Protein AF-A0A6L8BT30-F1 (afdb_monomer_lite)

Foldseek 3Di:
DEEEEADDPVVVLCVQQPPDPLEEEQEDEDPDCLVVSLVVVVVSVVVVGYYYYYYDPVSSVVSVVVCVVVVNDYDYDPDPPPPD

Secondary structure (DSSP, 8-state):
-EEEE-S--HHHHHHHHTT-TTEEEEEE-STTTHHHHHHHHHHHHHTT-EEEEEE-HHHHHHHHHHHHHTT--EEE-SS-----

Structure (mmCIF, N/CA/C/O backbone):
data_AF-A0A6L8BT30-F1
#
_entry.id   AF-A0A6L8BT30-F1
#
loop_
_atom_site.group_PDB
_atom_site.id
_atom_site.type_symbol
_atom_site.label_atom_id
_atom_site.label_alt_id
_atom_site.label_comp_id
_atom_site.label_asym_id
_atom_site.label_entity_id
_atom_site.label_seq_id
_atom_site.pdbx_PDB_ins_code
_atom_site.Cartn_x
_atom_site.Cartn_y
_atom_site.Cartn_z
_atom_site.occupancy
_atom_site.B_iso_or_equiv
_atom_site.auth_seq_id
_atom_site.auth_comp_id
_atom_site.auth_asym_id
_atom_site.auth_atom_id
_atom_site.pdbx_PDB_model_num
ATOM 1 N N . MET A 1 1 ? -2.249 3.598 9.125 1.00 82.06 1 MET A N 1
ATOM 2 C CA . MET A 1 1 ? -0.769 3.558 8.975 1.00 82.06 1 MET A CA 1
ATOM 3 C C . MET A 1 1 ? -0.435 2.907 7.639 1.00 82.06 1 MET A C 1
ATOM 5 O O . MET A 1 1 ? -1.077 1.911 7.321 1.00 82.06 1 MET A O 1
ATOM 9 N N . VAL A 1 2 ? 0.514 3.446 6.859 1.00 85.75 2 VAL A N 1
ATOM 10 C CA . VAL A 1 2 ? 0.901 2.868 5.556 1.00 85.75 2 VAL A CA 1
ATOM 11 C C . VAL A 1 2 ? 2.284 2.221 5.632 1.00 85.75 2 VAL A C 1
ATOM 13 O O . VAL A 1 2 ? 3.264 2.860 6.003 1.00 85.75 2 VAL A O 1
ATOM 16 N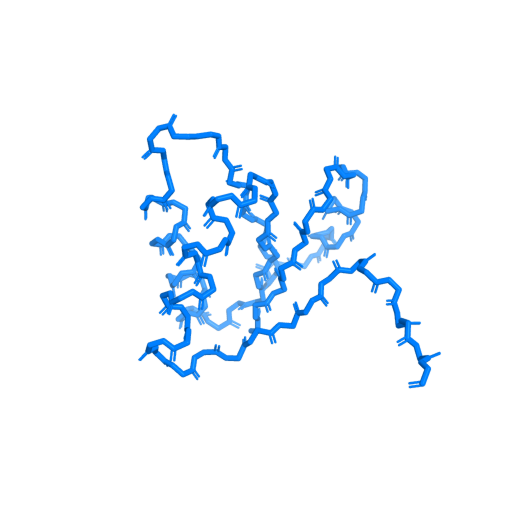 N . LEU A 1 3 ? 2.351 0.953 5.250 1.00 85.94 3 LEU A N 1
ATOM 17 C CA . LEU A 1 3 ? 3.547 0.129 5.161 1.00 85.94 3 LEU A CA 1
ATOM 18 C C . LEU A 1 3 ? 3.962 0.010 3.691 1.00 85.94 3 LEU A C 1
ATOM 20 O O . LEU A 1 3 ? 3.137 -0.371 2.861 1.00 85.94 3 LEU A O 1
ATOM 24 N N . ILE A 1 4 ? 5.214 0.328 3.356 1.00 82.31 4 ILE A N 1
ATOM 25 C CA . ILE A 1 4 ? 5.741 0.220 1.985 1.00 82.31 4 ILE A CA 1
ATOM 26 C C . ILE A 1 4 ? 6.734 -0.937 1.917 1.00 82.31 4 ILE A C 1
ATOM 28 O O . ILE A 1 4 ? 7.805 -0.873 2.517 1.00 82.31 4 ILE A O 1
ATOM 32 N N . TYR A 1 5 ? 6.395 -1.974 1.154 1.00 82.44 5 TYR A N 1
ATOM 33 C CA . TYR A 1 5 ? 7.250 -3.129 0.902 1.00 82.44 5 TYR A CA 1
ATOM 34 C C . TYR A 1 5 ? 7.744 -3.131 -0.539 1.00 82.44 5 TYR A C 1
ATOM 36 O O . TYR A 1 5 ? 6.960 -3.271 -1.473 1.00 82.44 5 TYR A O 1
ATOM 44 N N . ARG A 1 6 ? 9.057 -3.017 -0.735 1.00 73.62 6 ARG A N 1
ATOM 45 C CA . ARG A 1 6 ? 9.664 -3.066 -2.076 1.00 73.62 6 ARG A CA 1
ATOM 46 C C . ARG A 1 6 ? 9.881 -4.489 -2.601 1.00 73.62 6 ARG A C 1
ATOM 48 O O . ARG A 1 6 ? 10.273 -4.654 -3.750 1.00 73.62 6 ARG A O 1
ATOM 55 N N . GLY A 1 7 ? 9.651 -5.508 -1.773 1.00 66.81 7 GLY A N 1
ATOM 56 C CA . GLY A 1 7 ? 9.785 -6.908 -2.167 1.00 66.81 7 GLY A CA 1
ATOM 57 C C . GLY A 1 7 ? 8.508 -7.500 -2.773 1.00 66.81 7 GLY A C 1
ATOM 58 O O . GLY A 1 7 ? 7.416 -6.943 -2.665 1.00 66.81 7 GLY A O 1
ATOM 59 N N . PHE A 1 8 ? 8.657 -8.673 -3.396 1.00 63.88 8 PHE A N 1
ATOM 60 C CA . PHE A 1 8 ? 7.583 -9.406 -4.083 1.00 63.88 8 PHE A CA 1
ATOM 61 C C . PHE A 1 8 ? 7.232 -10.739 -3.385 1.00 63.88 8 PHE A C 1
ATOM 63 O O . PHE A 1 8 ? 6.694 -11.663 -3.991 1.00 63.88 8 PHE A O 1
ATOM 70 N N . GLU A 1 9 ? 7.539 -10.892 -2.091 1.00 72.19 9 GLU A N 1
ATOM 71 C CA . GLU A 1 9 ? 7.226 -12.130 -1.365 1.00 72.19 9 GLU A CA 1
ATOM 72 C C . GLU A 1 9 ? 5.741 -12.197 -0.968 1.00 72.19 9 GLU A C 1
ATOM 74 O O . GLU A 1 9 ? 5.342 -11.773 0.122 1.00 72.19 9 GLU A O 1
ATOM 79 N N . GLY A 1 10 ? 4.915 -12.795 -1.831 1.00 66.81 10 GLY A N 1
ATOM 80 C CA . GLY A 1 10 ? 3.469 -12.942 -1.611 1.00 66.81 10 GLY A CA 1
ATOM 81 C C . GLY A 1 10 ? 3.097 -13.614 -0.282 1.00 66.81 10 GLY A C 1
ATOM 82 O O . GLY A 1 10 ? 2.124 -13.223 0.358 1.00 66.81 10 GLY A O 1
ATOM 83 N N . ASN A 1 11 ? 3.915 -14.551 0.211 1.00 75.75 11 ASN A N 1
ATOM 84 C CA . ASN A 1 11 ? 3.696 -15.204 1.507 1.00 75.75 11 ASN A CA 1
ATOM 85 C C . ASN A 1 11 ? 3.793 -14.234 2.698 1.00 75.75 11 ASN A C 1
ATOM 87 O O . ASN A 1 11 ? 3.068 -14.410 3.680 1.00 75.75 11 ASN A O 1
ATOM 91 N N . ARG A 1 12 ? 4.659 -13.209 2.640 1.00 73.25 12 ARG A N 1
ATOM 92 C CA . ARG A 1 12 ? 4.750 -12.188 3.702 1.00 73.25 12 ARG A CA 1
ATOM 93 C C . ARG A 1 12 ? 3.534 -11.270 3.686 1.00 73.25 12 ARG A C 1
ATOM 95 O O . ARG A 1 12 ? 2.951 -11.019 4.737 1.00 73.25 12 ARG A O 1
ATOM 102 N N . VAL A 1 13 ? 3.122 -10.835 2.497 1.00 76.31 13 VAL A N 1
ATOM 103 C CA . VAL A 1 13 ? 1.921 -10.009 2.297 1.00 76.31 13 VAL A CA 1
ATOM 104 C C . VAL A 1 13 ? 0.675 -10.746 2.787 1.00 76.31 13 VAL A C 1
ATOM 106 O O . VAL A 1 13 ? -0.124 -10.189 3.543 1.00 76.31 13 VAL A O 1
ATOM 109 N N . PHE A 1 14 ? 0.540 -12.021 2.414 1.00 72.94 14 PHE A N 1
ATOM 110 C CA . PHE A 1 14 ? -0.584 -12.859 2.816 1.00 72.94 14 PHE A CA 1
ATOM 111 C C . PHE A 1 14 ? -0.641 -13.045 4.334 1.00 72.94 14 PHE A C 1
ATOM 113 O O . PHE A 1 14 ? -1.697 -12.864 4.934 1.00 72.94 14 PHE A O 1
ATOM 120 N N . LYS A 1 15 ? 0.496 -13.347 4.980 1.00 79.19 15 LYS A N 1
ATOM 121 C CA . LYS A 1 15 ? 0.573 -13.453 6.446 1.00 79.19 15 LYS A CA 1
ATOM 122 C C . LYS A 1 15 ? 0.168 -12.154 7.144 1.00 79.19 15 LYS A C 1
ATOM 124 O O . LYS A 1 15 ? -0.506 -12.220 8.164 1.00 79.19 15 LYS A O 1
ATOM 129 N N . TRP A 1 16 ? 0.549 -10.997 6.604 1.00 79.31 16 TRP A N 1
ATOM 130 C CA . TRP A 1 16 ? 0.225 -9.707 7.213 1.00 79.31 16 TRP A CA 1
ATOM 131 C C . TRP A 1 16 ? -1.276 -9.373 7.154 1.00 79.31 16 TRP A C 1
ATOM 133 O O . TRP A 1 16 ? -1.810 -8.857 8.135 1.00 79.31 16 TRP A O 1
ATOM 143 N N . CYS A 1 17 ? -1.956 -9.713 6.051 1.00 76.50 17 CYS A N 1
ATOM 144 C CA . CYS A 1 17 ? -3.394 -9.457 5.866 1.00 76.50 17 CYS A CA 1
ATOM 145 C C . CYS A 1 17 ? -4.311 -10.488 6.549 1.00 76.50 17 CYS A C 1
ATOM 147 O O . CYS A 1 17 ? -5.523 -10.295 6.608 1.00 76.50 17 CYS A O 1
ATOM 149 N N . ARG A 1 18 ? -3.785 -11.642 6.974 1.00 79.00 18 ARG A N 1
ATOM 150 C CA . ARG A 1 18 ? -4.623 -12.786 7.350 1.00 79.00 18 ARG A CA 1
ATOM 151 C C . ARG A 1 18 ? -5.401 -12.523 8.644 1.00 79.00 18 ARG A C 1
ATOM 153 O O . ARG A 1 18 ? -4.805 -12.424 9.710 1.00 79.00 18 ARG A O 1
ATOM 160 N N . GLY A 1 19 ? -6.731 -12.548 8.543 1.00 72.38 19 GLY A N 1
ATOM 161 C CA . GLY A 1 19 ? -7.645 -12.572 9.692 1.00 72.38 19 GLY A CA 1
ATOM 162 C C . GLY A 1 19 ? -7.929 -11.215 10.338 1.00 72.38 19 GLY A C 1
ATOM 163 O O . GLY A 1 19 ? -8.529 -11.194 11.405 1.00 72.38 19 GLY A O 1
ATOM 164 N N . ASP A 1 20 ? -7.522 -10.111 9.709 1.00 81.62 20 ASP A N 1
ATOM 165 C CA . ASP A 1 20 ? -7.727 -8.754 10.218 1.00 81.62 20 ASP A CA 1
ATOM 166 C C . ASP A 1 20 ? -8.364 -7.887 9.118 1.00 81.62 20 ASP A C 1
ATOM 168 O O . ASP A 1 20 ? -7.729 -7.580 8.108 1.00 81.62 20 ASP A O 1
ATOM 172 N N . SER A 1 21 ? -9.643 -7.532 9.288 1.00 81.62 21 SER A N 1
ATOM 173 C CA . SER A 1 21 ? -10.411 -6.731 8.320 1.00 81.62 21 SER A CA 1
ATOM 174 C C . SER A 1 21 ? -9.917 -5.289 8.191 1.00 81.62 21 SER A C 1
ATOM 176 O O . SER A 1 21 ? -10.211 -4.628 7.189 1.00 81.62 21 SER A O 1
ATOM 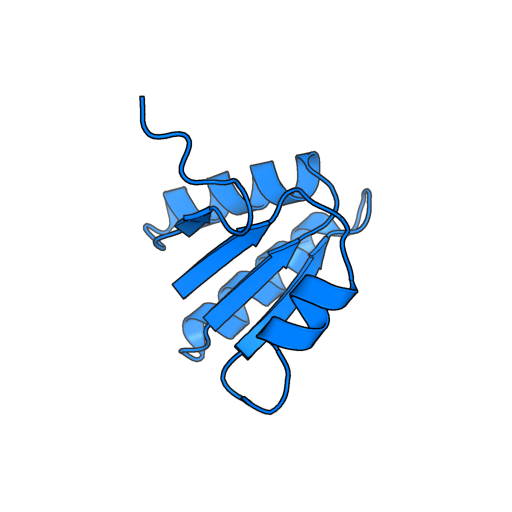178 N N . ASP A 1 22 ? -9.143 -4.822 9.171 1.00 88.94 22 ASP A N 1
ATOM 179 C CA . ASP A 1 22 ? -8.566 -3.482 9.199 1.00 88.94 22 ASP A CA 1
ATOM 180 C C . ASP A 1 22 ? -7.180 -3.449 8.541 1.00 88.94 22 ASP A C 1
ATOM 182 O O . ASP A 1 22 ? -6.550 -2.391 8.461 1.00 88.94 22 ASP A O 1
ATOM 186 N N . ARG A 1 23 ? -6.704 -4.588 8.014 1.00 90.25 23 ARG A N 1
ATOM 187 C CA . ARG A 1 23 ? -5.463 -4.708 7.240 1.00 90.25 23 ARG A CA 1
ATOM 188 C C . ARG A 1 23 ? -5.748 -4.982 5.776 1.00 90.25 23 ARG A C 1
ATOM 190 O O . ARG A 1 23 ? -6.344 -5.987 5.401 1.00 90.25 23 ARG A O 1
ATOM 197 N N . VAL A 1 24 ? -5.245 -4.102 4.920 1.00 90.88 24 VAL A N 1
ATOM 198 C CA . VAL A 1 24 ? -5.459 -4.167 3.472 1.00 90.88 24 VAL A CA 1
ATOM 199 C C . VAL A 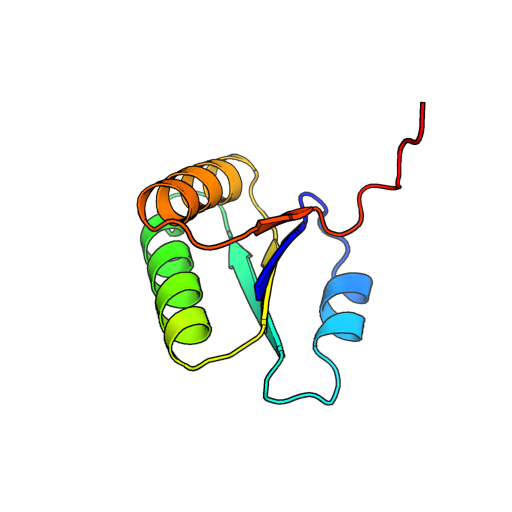1 24 ? -4.121 -4.174 2.761 1.00 90.88 24 VAL A C 1
ATOM 201 O O . VAL A 1 24 ? -3.294 -3.299 3.000 1.00 90.88 24 VAL A O 1
ATOM 204 N N . SER A 1 25 ? -3.899 -5.123 1.852 1.00 91.69 25 SER A N 1
ATOM 205 C CA . SER A 1 25 ? -2.772 -5.030 0.922 1.00 91.69 25 SER A CA 1
ATOM 206 C C . SER A 1 25 ? -3.201 -4.402 -0.398 1.00 91.69 25 SER A C 1
ATOM 208 O O . SER A 1 25 ? -4.278 -4.682 -0.924 1.00 91.69 25 SER A O 1
ATOM 210 N N . VAL A 1 26 ? -2.339 -3.548 -0.943 1.00 92.75 26 VAL A N 1
ATOM 211 C CA . VAL A 1 26 ? -2.505 -2.942 -2.264 1.00 92.75 26 VAL A CA 1
ATOM 212 C C . VAL A 1 26 ? -1.275 -3.279 -3.093 1.00 92.75 26 VAL A C 1
ATOM 214 O O . VAL A 1 26 ? -0.175 -2.807 -2.811 1.00 92.75 26 VAL A O 1
ATOM 217 N N . MET A 1 27 ? -1.473 -4.102 -4.120 1.00 91.94 27 MET A N 1
ATOM 218 C CA . MET A 1 27 ? -0.429 -4.425 -5.086 1.00 91.94 27 MET A CA 1
ATOM 219 C C . MET A 1 27 ? -0.343 -3.316 -6.143 1.00 91.94 27 MET A C 1
ATOM 221 O O . MET A 1 27 ? -1.345 -2.948 -6.758 1.00 91.94 27 MET A O 1
ATOM 225 N N . PHE A 1 28 ? 0.859 -2.801 -6.370 1.00 92.38 28 PHE A N 1
ATOM 226 C CA . PHE A 1 28 ? 1.211 -1.886 -7.447 1.00 92.38 28 PHE A CA 1
ATOM 227 C C . PHE A 1 28 ? 1.735 -2.718 -8.626 1.00 92.38 28 PHE A C 1
ATOM 229 O O . PHE A 1 28 ? 2.864 -3.205 -8.563 1.00 92.38 28 PHE A O 1
ATOM 236 N N . PRO A 1 29 ? 0.937 -2.937 -9.689 1.00 87.12 29 PRO A N 1
ATOM 237 C CA . PRO A 1 29 ? 1.447 -3.515 -10.932 1.00 87.12 29 PRO A CA 1
ATOM 238 C C . PRO A 1 29 ? 2.301 -2.474 -11.672 1.00 87.12 29 PRO A C 1
ATOM 240 O O . PRO A 1 29 ? 2.426 -1.343 -11.215 1.00 87.12 29 PRO A O 1
ATOM 243 N N . ALA A 1 30 ? 2.813 -2.815 -12.854 1.00 84.38 30 ALA A N 1
ATOM 244 C CA . ALA A 1 30 ? 3.445 -1.849 -13.752 1.00 84.38 30 ALA A CA 1
ATOM 245 C C . ALA A 1 30 ? 2.465 -0.753 -14.240 1.00 84.38 30 ALA A C 1
ATOM 247 O O . ALA A 1 30 ? 1.244 -0.819 -14.037 1.00 84.38 30 ALA A O 1
ATOM 248 N N . LYS A 1 31 ? 2.999 0.262 -14.935 1.00 81.25 31 LYS A N 1
ATOM 249 C CA . LYS A 1 31 ? 2.201 1.268 -15.662 1.00 81.25 31 LYS A CA 1
ATOM 250 C C . LYS A 1 31 ? 1.089 0.609 -16.500 1.00 81.25 31 LYS A C 1
ATOM 252 O O . LYS A 1 31 ? 1.335 -0.438 -17.097 1.00 81.25 31 LYS A O 1
ATOM 257 N N . PRO A 1 32 ? -0.108 1.226 -16.604 1.00 87.12 32 PRO A N 1
ATOM 258 C CA . PRO A 1 32 ? -0.469 2.590 -16.181 1.00 87.12 32 PRO A CA 1
ATOM 259 C C . PRO A 1 32 ? -1.261 2.687 -14.858 1.00 87.12 32 PRO A C 1
ATOM 261 O O . PRO A 1 32 ? -1.845 3.729 -14.564 1.00 87.12 32 PRO A O 1
ATOM 264 N N . PHE A 1 33 ? -1.331 1.632 -14.043 1.00 90.19 33 PHE A N 1
ATOM 265 C CA . PHE A 1 33 ? -2.336 1.555 -12.968 1.00 90.19 33 PHE A CA 1
ATOM 266 C C . PHE A 1 33 ? -1.990 2.297 -11.665 1.00 90.19 33 PHE A C 1
ATOM 268 O O . PHE A 1 33 ? -2.817 2.316 -10.752 1.00 90.19 33 PHE A O 1
ATOM 275 N N . TYR A 1 34 ? -0.820 2.937 -11.563 1.00 92.50 34 TYR A N 1
ATOM 276 C CA . TYR A 1 34 ? -0.355 3.564 -10.317 1.00 92.50 34 TYR A CA 1
ATOM 277 C C . TYR A 1 34 ? -1.369 4.523 -9.695 1.00 92.50 34 TYR A C 1
ATOM 279 O O . TYR A 1 34 ? -1.605 4.450 -8.494 1.00 92.50 34 TYR A O 1
ATOM 287 N N . ASN A 1 35 ? -2.016 5.376 -10.495 1.00 93.06 35 ASN A N 1
ATOM 288 C CA . ASN A 1 35 ? -2.975 6.353 -9.972 1.00 93.06 35 ASN A CA 1
ATOM 289 C C . ASN A 1 35 ? -4.153 5.670 -9.265 1.00 93.06 35 ASN A C 1
ATOM 291 O O . ASN A 1 35 ? -4.563 6.111 -8.196 1.00 93.06 35 ASN A O 1
ATOM 295 N N . ARG A 1 36 ? -4.649 4.550 -9.810 1.00 94.00 36 ARG A N 1
ATOM 296 C CA . ARG A 1 36 ? -5.727 3.771 -9.187 1.00 94.00 36 ARG A CA 1
ATOM 297 C C . ARG A 1 36 ? -5.265 3.141 -7.871 1.00 94.00 36 ARG A C 1
ATOM 299 O O . ARG A 1 36 ? -6.014 3.162 -6.898 1.00 94.00 36 ARG A O 1
ATOM 306 N N . CYS A 1 37 ? -4.040 2.615 -7.824 1.00 95.44 37 CYS A N 1
ATOM 307 C CA . CYS A 1 37 ? -3.463 2.061 -6.598 1.00 95.44 37 CYS A CA 1
ATOM 308 C C . CYS A 1 37 ? -3.260 3.146 -5.528 1.00 95.44 37 CYS A C 1
ATOM 310 O O . CYS A 1 37 ? -3.588 2.918 -4.369 1.00 95.44 37 CYS A O 1
ATOM 312 N N . ILE A 1 38 ? -2.797 4.341 -5.910 1.00 95.94 38 ILE A N 1
ATOM 313 C CA . ILE A 1 38 ? -2.646 5.481 -4.993 1.00 95.94 38 ILE A CA 1
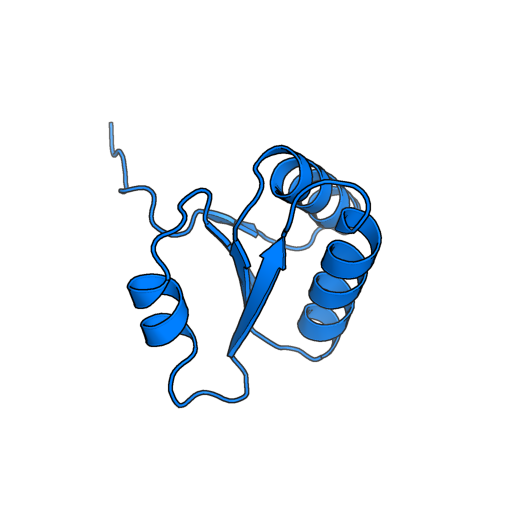ATOM 314 C C . ILE A 1 38 ? -4.006 5.897 -4.428 1.00 95.94 38 ILE A C 1
ATOM 316 O O . ILE A 1 38 ? -4.138 5.991 -3.210 1.00 95.94 38 ILE A O 1
ATOM 320 N N . SER A 1 39 ? -5.027 6.078 -5.275 1.00 96.19 39 SER A N 1
ATOM 321 C CA . SER A 1 39 ? -6.392 6.375 -4.816 1.00 96.19 39 SER A CA 1
ATOM 322 C C . SER A 1 39 ? -6.883 5.333 -3.813 1.00 96.19 39 SER A C 1
ATOM 324 O O . SER A 1 39 ? -7.332 5.694 -2.731 1.00 96.19 39 SER A O 1
ATOM 326 N N . ARG A 1 40 ? -6.683 4.042 -4.110 1.00 96.00 40 ARG A N 1
ATOM 327 C CA . ARG A 1 40 ? -7.052 2.950 -3.203 1.00 96.00 40 ARG A CA 1
ATOM 328 C C . ARG A 1 40 ? -6.350 3.050 -1.846 1.00 96.00 40 ARG A C 1
ATOM 330 O O . ARG A 1 40 ? -7.005 2.870 -0.826 1.00 96.00 40 ARG A O 1
ATOM 337 N N . VAL A 1 41 ? -5.045 3.334 -1.810 1.00 96.06 41 VAL A N 1
ATOM 338 C CA . VAL A 1 41 ? -4.304 3.494 -0.543 1.00 96.06 41 VAL A CA 1
ATOM 339 C C . VAL A 1 41 ? -4.851 4.671 0.266 1.00 96.06 41 VAL A C 1
ATOM 341 O O . VAL A 1 41 ? -5.031 4.549 1.478 1.00 96.06 41 VAL A O 1
ATOM 344 N N . LEU A 1 42 ? -5.134 5.798 -0.391 1.00 95.81 42 LEU A N 1
ATOM 345 C CA . LEU A 1 42 ? -5.676 6.985 0.268 1.00 95.81 42 LEU A CA 1
ATOM 346 C C . LEU A 1 42 ? -7.071 6.729 0.850 1.00 95.81 42 LEU A C 1
ATOM 348 O O . LEU A 1 42 ? -7.320 7.107 1.994 1.00 95.81 42 LEU A O 1
ATOM 352 N N . ASP A 1 43 ? -7.949 6.059 0.105 1.00 95.56 43 ASP A N 1
ATOM 353 C CA . ASP A 1 43 ? -9.308 5.746 0.554 1.00 95.56 43 ASP A CA 1
ATOM 354 C C . ASP A 1 43 ? -9.302 4.807 1.767 1.00 95.56 43 ASP A C 1
ATOM 356 O O . ASP A 1 43 ? -9.961 5.082 2.769 1.00 95.56 43 ASP A O 1
ATOM 360 N N . GLU A 1 44 ? -8.496 3.743 1.737 1.00 94.81 44 GLU A N 1
ATOM 361 C CA . GLU A 1 44 ? -8.408 2.806 2.863 1.00 94.81 44 GLU A CA 1
ATOM 362 C C . GLU A 1 44 ? -7.746 3.450 4.091 1.00 94.81 44 GLU A C 1
ATOM 364 O O . GLU A 1 44 ? -8.160 3.196 5.221 1.00 94.81 44 GLU A O 1
ATOM 369 N N . THR A 1 45 ? -6.780 4.351 3.886 1.00 93.25 45 THR A N 1
ATOM 370 C CA . THR A 1 45 ? -6.179 5.127 4.984 1.00 93.25 45 THR A CA 1
ATOM 371 C C . THR A 1 45 ? -7.208 6.055 5.633 1.00 93.25 45 THR A C 1
ATOM 373 O O . THR A 1 45 ? -7.275 6.132 6.859 1.00 93.25 45 THR A O 1
ATOM 376 N N . ARG A 1 46 ? -8.041 6.736 4.833 1.00 93.25 46 ARG A N 1
ATOM 377 C CA . ARG A 1 46 ? -9.141 7.588 5.327 1.00 93.25 46 ARG A CA 1
ATOM 378 C C . ARG A 1 46 ? -10.205 6.794 6.078 1.00 93.25 46 ARG A C 1
ATOM 380 O O . ARG A 1 46 ? -10.777 7.314 7.027 1.00 93.25 46 ARG A O 1
ATOM 387 N N . ALA A 1 47 ? -10.427 5.540 5.691 1.00 92.69 47 ALA A N 1
ATOM 388 C CA . ALA A 1 47 ? -11.297 4.608 6.403 1.00 92.69 47 ALA A CA 1
ATOM 389 C C . ALA A 1 47 ? -10.688 4.074 7.719 1.00 92.69 47 ALA A C 1
ATOM 391 O O . ALA A 1 47 ? -11.280 3.202 8.346 1.00 92.69 47 ALA A O 1
ATOM 392 N N . GLY A 1 48 ? -9.511 4.561 8.136 1.00 92.06 48 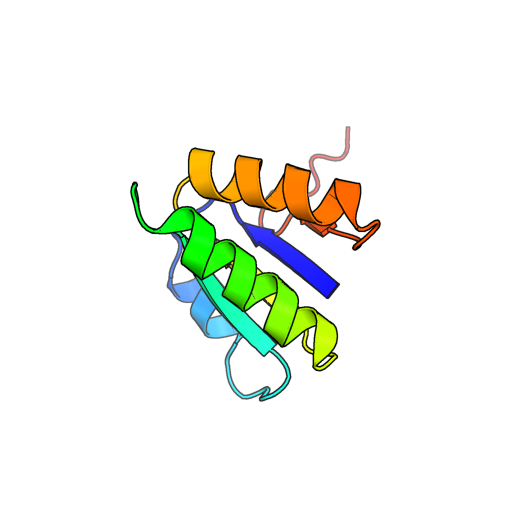GLY A N 1
ATOM 393 C CA . GLY A 1 48 ? -8.854 4.166 9.385 1.00 92.06 48 GLY A CA 1
ATOM 394 C C . GLY A 1 48 ? -8.062 2.862 9.299 1.00 92.06 48 GLY A C 1
ATOM 395 O O . GLY A 1 48 ? -7.550 2.393 10.314 1.00 92.06 48 GLY A O 1
ATOM 396 N N . LYS A 1 49 ? -7.915 2.278 8.106 1.00 92.38 49 LYS A N 1
ATOM 397 C CA . LYS A 1 49 ? -7.254 0.984 7.946 1.00 92.38 49 LYS A CA 1
ATOM 398 C C . LYS A 1 49 ? -5.736 1.100 7.920 1.00 92.38 49 LYS A C 1
ATOM 400 O O . LYS A 1 49 ? -5.136 2.133 7.596 1.00 92.38 49 LYS A O 1
ATOM 405 N N . SER A 1 50 ? -5.093 -0.012 8.239 1.00 91.06 50 SER A N 1
ATOM 406 C CA . SER A 1 50 ? -3.678 -0.224 7.975 1.00 91.06 50 SER A CA 1
ATOM 407 C C . SER A 1 50 ? -3.509 -0.740 6.554 1.00 91.06 50 SER A C 1
ATOM 409 O O . SER A 1 50 ? -4.191 -1.677 6.139 1.00 91.06 50 SER A O 1
ATOM 411 N N . VAL A 1 51 ? -2.589 -0.141 5.800 1.00 94.12 51 VAL A N 1
ATOM 412 C CA . VAL A 1 51 ? -2.377 -0.474 4.388 1.00 94.12 51 VAL A CA 1
ATOM 413 C C . VAL A 1 51 ? -0.954 -0.962 4.171 1.00 94.12 51 VAL A C 1
ATOM 415 O O . VAL A 1 51 ? -0.015 -0.270 4.543 1.00 94.12 51 VAL A O 1
ATOM 418 N N . LEU A 1 52 ? -0.790 -2.117 3.532 1.00 93.31 52 LEU A N 1
ATOM 419 C CA . LEU A 1 52 ? 0.485 -2.620 3.027 1.00 93.31 52 LEU A CA 1
ATOM 420 C C . LEU A 1 52 ? 0.543 -2.437 1.509 1.00 93.31 52 LEU A C 1
ATOM 422 O O . LEU A 1 52 ? -0.085 -3.185 0.759 1.00 93.31 52 LEU A O 1
ATOM 426 N N . ALA A 1 53 ? 1.297 -1.444 1.053 1.00 93.56 53 ALA A N 1
ATOM 427 C CA . ALA A 1 53 ? 1.573 -1.208 -0.357 1.00 93.56 53 ALA A CA 1
ATOM 428 C C . ALA A 1 53 ? 2.829 -1.974 -0.789 1.00 93.56 53 ALA A C 1
ATOM 430 O O . ALA A 1 53 ? 3.869 -1.880 -0.139 1.00 93.56 53 ALA A O 1
ATOM 431 N N . TRP A 1 54 ? 2.740 -2.726 -1.885 1.00 91.94 54 TRP A N 1
ATOM 432 C CA . TRP A 1 54 ? 3.847 -3.543 -2.393 1.00 91.94 54 TRP A CA 1
ATOM 433 C C . TRP A 1 54 ? 3.801 -3.687 -3.914 1.00 91.94 54 TRP A C 1
ATOM 435 O O . TRP A 1 54 ? 2.756 -3.448 -4.510 1.00 91.94 54 TRP A O 1
ATOM 445 N N . GLY A 1 55 ? 4.906 -4.082 -4.549 1.00 89.50 55 GLY A N 1
ATOM 446 C CA . GLY A 1 55 ? 4.985 -4.279 -6.001 1.00 89.50 55 GLY A CA 1
ATOM 447 C C . GLY A 1 55 ? 5.983 -3.342 -6.680 1.00 89.50 55 GLY A C 1
ATOM 448 O O . GLY A 1 55 ? 7.108 -3.190 -6.214 1.00 89.50 55 GLY A O 1
ATOM 449 N N . ASP A 1 56 ? 5.583 -2.752 -7.803 1.00 90.38 56 ASP A N 1
ATOM 450 C CA . ASP A 1 56 ? 6.462 -1.982 -8.682 1.00 90.38 56 ASP A CA 1
ATOM 451 C C . ASP A 1 56 ? 7.121 -0.763 -7.983 1.00 90.38 56 ASP A C 1
ATOM 453 O O . ASP A 1 56 ? 6.408 0.105 -7.460 1.00 90.38 56 ASP A O 1
ATOM 457 N N . PRO A 1 57 ? 8.467 -0.640 -7.997 1.00 89.69 57 PRO A N 1
ATOM 458 C CA . PRO A 1 57 ? 9.177 0.435 -7.301 1.00 89.69 57 PRO A CA 1
ATOM 459 C C . PRO A 1 57 ? 8.832 1.854 -7.768 1.00 89.69 57 PRO A C 1
ATOM 461 O O . PRO A 1 57 ? 8.790 2.765 -6.937 1.00 89.69 57 PRO A O 1
ATOM 464 N N . GLU A 1 58 ? 8.571 2.068 -9.064 1.00 91.56 58 GLU A N 1
ATOM 465 C CA . GLU A 1 58 ? 8.178 3.388 -9.578 1.00 91.56 58 GLU A CA 1
ATOM 466 C C . GLU A 1 58 ? 6.802 3.771 -9.019 1.00 91.56 58 GLU A C 1
ATOM 468 O O . GLU A 1 58 ? 6.601 4.891 -8.539 1.00 91.56 58 GLU A O 1
ATOM 473 N N . GLY A 1 59 ? 5.869 2.817 -9.008 1.00 92.75 59 GLY A N 1
ATOM 474 C CA . GLY A 1 59 ? 4.558 2.980 -8.391 1.00 92.75 59 GLY A CA 1
ATOM 475 C C . GLY A 1 59 ? 4.637 3.325 -6.902 1.00 92.75 59 GLY A C 1
ATOM 476 O O . GLY A 1 59 ? 3.988 4.273 -6.451 1.00 92.75 59 GLY A O 1
ATOM 477 N N . LEU A 1 60 ? 5.472 2.606 -6.147 1.00 92.56 60 LEU A N 1
ATOM 478 C CA . LEU A 1 60 ? 5.680 2.846 -4.715 1.00 92.56 60 LEU A CA 1
ATOM 479 C C . LEU A 1 60 ? 6.374 4.187 -4.431 1.00 92.56 60 LEU A C 1
ATOM 481 O O . LEU A 1 60 ? 6.044 4.850 -3.449 1.00 92.56 60 LEU A O 1
ATOM 485 N N . SER A 1 61 ? 7.295 4.626 -5.292 1.00 92.69 61 SER A N 1
ATOM 486 C CA . SER A 1 61 ? 7.915 5.954 -5.192 1.00 92.69 61 SER A CA 1
ATOM 487 C C . SER A 1 61 ? 6.876 7.069 -5.362 1.00 92.69 61 SER A C 1
ATOM 489 O O . SER A 1 61 ? 6.814 7.989 -4.543 1.00 92.69 61 SER A O 1
ATOM 491 N N . ARG A 1 62 ? 5.986 6.945 -6.358 1.00 94.62 62 ARG A N 1
ATOM 492 C CA . ARG A 1 62 ? 4.865 7.881 -6.560 1.00 94.62 62 ARG A CA 1
ATOM 493 C C . ARG A 1 62 ? 3.894 7.892 -5.386 1.00 94.62 62 ARG A C 1
ATOM 495 O O . ARG A 1 62 ? 3.444 8.963 -4.984 1.00 94.62 62 ARG A O 1
ATOM 502 N N . LEU A 1 63 ? 3.603 6.723 -4.814 1.00 95.56 63 LEU A N 1
ATOM 503 C CA . LEU A 1 63 ? 2.816 6.632 -3.589 1.00 95.56 63 LEU A CA 1
ATOM 504 C C . LEU A 1 63 ? 3.490 7.396 -2.440 1.00 95.56 63 LEU A C 1
ATOM 506 O O . LEU A 1 63 ? 2.824 8.179 -1.770 1.00 95.56 63 LEU A O 1
ATOM 510 N N . GLY A 1 64 ? 4.796 7.206 -2.237 1.00 93.94 64 GLY A N 1
ATOM 511 C CA . GLY A 1 64 ? 5.558 7.909 -1.204 1.00 93.94 64 GLY A CA 1
ATOM 512 C C . GLY A 1 64 ? 5.448 9.432 -1.322 1.00 93.94 64 GLY A C 1
ATOM 513 O O . GLY A 1 64 ? 5.169 10.100 -0.329 1.00 93.94 64 GLY A O 1
ATOM 514 N N . MET A 1 65 ? 5.566 9.975 -2.540 1.00 94.94 65 MET A N 1
ATOM 515 C CA . MET A 1 65 ? 5.370 11.410 -2.793 1.00 94.94 65 MET A CA 1
ATOM 516 C C . MET A 1 65 ? 3.949 11.865 -2.429 1.00 94.94 65 MET A C 1
ATOM 518 O O . MET A 1 65 ? 3.784 12.813 -1.662 1.00 94.94 65 MET A O 1
ATOM 522 N N . ALA A 1 66 ? 2.924 11.143 -2.895 1.00 95.00 66 ALA A N 1
ATOM 523 C CA . ALA A 1 66 ? 1.526 11.489 -2.637 1.00 95.00 66 ALA A CA 1
ATOM 524 C C . ALA A 1 66 ? 1.154 11.447 -1.141 1.00 95.00 66 ALA A C 1
ATOM 526 O O . ALA A 1 66 ? 0.336 12.251 -0.681 1.00 95.00 66 ALA A O 1
ATOM 527 N N . LEU A 1 67 ? 1.733 10.515 -0.378 1.00 94.50 67 LEU A N 1
ATOM 528 C CA . LEU A 1 67 ? 1.527 10.405 1.069 1.00 94.50 67 LEU A CA 1
ATOM 529 C C . LEU A 1 67 ? 2.248 11.526 1.828 1.00 94.50 67 LEU A C 1
ATOM 531 O O . LEU A 1 67 ? 1.655 12.113 2.733 1.00 94.50 67 LEU A O 1
ATOM 535 N N . ASN A 1 68 ? 3.469 11.881 1.416 1.00 93.62 68 ASN A N 1
ATOM 536 C CA . ASN A 1 68 ? 4.239 12.980 2.005 1.00 93.62 68 ASN A CA 1
ATOM 537 C C . ASN A 1 68 ? 3.532 14.339 1.839 1.00 93.62 68 ASN A C 1
ATOM 539 O O . ASN A 1 68 ? 3.361 15.076 2.810 1.00 93.62 68 ASN A O 1
ATOM 543 N N . GLU A 1 69 ? 3.015 14.628 0.639 1.00 95.25 69 GLU A N 1
ATOM 544 C CA . GLU A 1 69 ? 2.202 15.828 0.362 1.00 95.25 69 GLU A CA 1
ATOM 545 C C . GLU A 1 69 ? 1.002 15.976 1.309 1.00 95.25 69 GLU A C 1
ATOM 547 O O . GLU A 1 69 ? 0.577 17.085 1.613 1.00 95.25 69 GLU A O 1
ATOM 552 N N . ARG A 1 70 ? 0.447 14.852 1.775 1.00 92.94 70 ARG A N 1
ATOM 553 C CA . ARG A 1 70 ? -0.742 14.790 2.641 1.00 92.94 70 ARG A CA 1
ATOM 554 C C . ARG A 1 70 ? -0.400 14.558 4.111 1.00 92.94 70 ARG A C 1
ATOM 556 O O . ARG A 1 70 ? -1.309 14.369 4.913 1.00 92.94 70 ARG A O 1
ATOM 563 N N . HIS A 1 71 ? 0.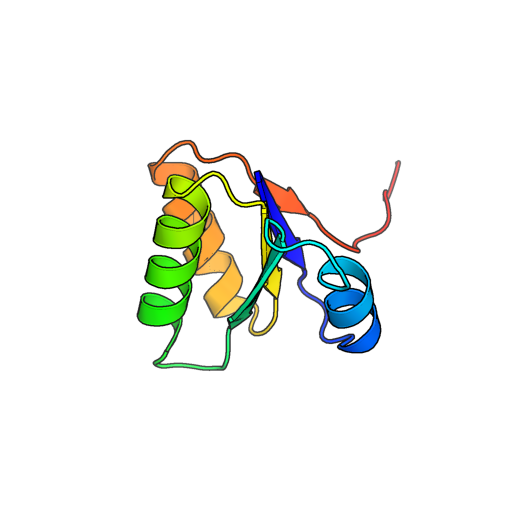891 14.541 4.443 1.00 93.25 71 HIS A N 1
ATOM 564 C CA . HIS A 1 71 ? 1.421 14.312 5.790 1.00 93.25 71 HIS A CA 1
ATOM 565 C C . HIS A 1 71 ? 0.932 12.984 6.394 1.00 93.25 71 HIS A C 1
ATOM 567 O O . HIS A 1 71 ? 0.728 12.859 7.600 1.00 93.25 71 HIS A O 1
ATOM 573 N N . ILE A 1 72 ? 0.735 11.975 5.539 1.00 92.06 72 ILE A N 1
ATOM 574 C CA . ILE A 1 72 ? 0.360 10.629 5.965 1.00 92.06 72 ILE A CA 1
ATOM 575 C C . ILE A 1 72 ? 1.649 9.868 6.298 1.00 92.06 72 ILE A C 1
ATOM 577 O O . ILE A 1 72 ? 2.499 9.707 5.417 1.00 92.06 72 ILE A O 1
ATOM 581 N N . PRO A 1 73 ? 1.811 9.370 7.537 1.00 88.62 73 PRO A N 1
ATOM 582 C CA . PRO A 1 73 ? 3.020 8.667 7.934 1.00 88.62 73 PRO A CA 1
ATOM 583 C C . PRO A 1 73 ? 3.161 7.345 7.176 1.00 88.62 73 PRO A C 1
ATOM 585 O O . PRO A 1 73 ? 2.205 6.569 7.039 1.00 88.62 73 PRO A O 1
ATOM 588 N N . THR A 1 74 ? 4.386 7.084 6.721 1.00 88.94 74 THR A N 1
ATOM 589 C CA . THR A 1 74 ? 4.766 5.839 6.052 1.00 88.94 74 THR A CA 1
ATOM 590 C C . THR A 1 74 ? 5.880 5.145 6.820 1.00 88.94 74 THR A C 1
ATOM 592 O O . THR A 1 74 ? 6.713 5.796 7.450 1.00 88.94 74 THR A O 1
ATOM 595 N N . THR A 1 75 ? 5.892 3.817 6.784 1.00 87.81 75 THR A N 1
ATOM 596 C CA . THR A 1 75 ? 6.940 3.009 7.410 1.00 87.81 75 THR A CA 1
ATOM 597 C C . THR A 1 75 ? 7.432 1.964 6.408 1.00 87.81 75 THR A C 1
ATOM 599 O O . THR A 1 75 ? 6.606 1.324 5.746 1.00 87.81 75 THR A O 1
ATOM 602 N N . PRO A 1 76 ? 8.753 1.771 6.260 1.00 83.38 76 PRO A N 1
ATOM 603 C CA . PRO A 1 76 ? 9.289 0.660 5.484 1.00 83.38 76 PRO A CA 1
ATOM 604 C C . PRO A 1 76 ? 8.793 -0.672 6.049 1.00 83.38 76 PRO A C 1
ATOM 606 O O . PRO A 1 76 ? 8.722 -0.859 7.263 1.00 83.38 76 PRO A O 1
ATOM 609 N N . PHE A 1 77 ? 8.458 -1.612 5.175 1.00 76.44 77 PHE A N 1
ATOM 610 C CA . PHE A 1 77 ? 8.068 -2.963 5.557 1.00 76.44 77 PHE A CA 1
ATOM 611 C C . PHE A 1 77 ? 9.064 -3.954 4.986 1.00 76.44 77 PHE A C 1
ATOM 613 O O . PHE A 1 77 ? 9.326 -3.931 3.792 1.00 76.44 77 PHE A O 1
ATOM 620 N N . GLY A 1 78 ? 9.589 -4.855 5.813 1.00 65.75 78 GLY A N 1
ATOM 621 C CA . GLY A 1 78 ? 10.367 -6.001 5.340 1.00 65.75 78 GLY A CA 1
ATOM 622 C C . GLY A 1 78 ? 11.814 -5.728 4.925 1.00 65.75 78 GLY A C 1
ATOM 623 O O . GLY A 1 78 ? 12.526 -6.707 4.704 1.00 65.75 78 GLY A O 1
ATOM 624 N N . ASP A 1 79 ? 12.268 -4.476 4.896 1.00 53.72 79 ASP A N 1
ATOM 625 C CA . ASP A 1 79 ? 13.696 -4.187 4.971 1.00 53.72 79 ASP A CA 1
ATOM 626 C C . ASP A 1 79 ? 14.114 -4.427 6.418 1.00 53.72 79 ASP A C 1
ATOM 628 O O . ASP A 1 79 ? 13.487 -3.917 7.352 1.00 53.72 79 ASP A O 1
ATOM 632 N N . GLY A 1 80 ? 15.122 -5.276 6.617 1.00 42.00 80 GLY A N 1
ATOM 633 C CA . GLY A 1 80 ? 15.749 -5.395 7.920 1.00 42.00 80 GLY A CA 1
ATOM 634 C C . GLY A 1 80 ? 16.039 -3.996 8.448 1.00 42.00 80 GLY A C 1
ATOM 635 O O . GLY A 1 80 ? 16.433 -3.100 7.702 1.00 42.00 80 GLY A O 1
ATOM 636 N N . ILE A 1 81 ? 15.838 -3.824 9.744 1.00 43.16 81 ILE A N 1
ATOM 637 C CA . ILE A 1 81 ? 16.579 -2.844 10.512 1.00 43.16 81 ILE A CA 1
ATOM 638 C C . ILE A 1 81 ? 18.060 -3.064 10.153 1.00 43.16 81 ILE A C 1
ATOM 640 O O . ILE A 1 81 ? 18.718 -3.931 10.718 1.00 43.16 81 ILE A O 1
ATOM 644 N N . ALA A 1 82 ? 18.575 -2.339 9.164 1.00 37.16 82 ALA A N 1
ATOM 645 C CA . ALA A 1 82 ? 19.997 -2.102 9.033 1.00 37.16 82 ALA A CA 1
ATOM 646 C C . ALA A 1 82 ? 20.301 -1.024 10.073 1.00 37.16 82 ALA A C 1
ATOM 648 O O . ALA A 1 82 ? 20.348 0.164 9.771 1.00 37.16 82 ALA A O 1
ATOM 649 N N . MET A 1 83 ? 20.372 -1.456 11.333 1.00 32.50 83 MET A N 1
ATOM 650 C CA . MET A 1 83 ? 21.065 -0.719 12.377 1.00 32.50 83 MET A CA 1
ATOM 651 C C . MET A 1 83 ? 22.540 -0.723 11.982 1.00 32.50 83 MET A C 1
ATOM 653 O O . MET A 1 83 ? 23.208 -1.750 12.096 1.00 32.50 83 MET A O 1
ATOM 657 N N . HIS A 1 84 ? 23.009 0.416 11.493 1.00 31.59 84 HIS A N 1
ATOM 658 C CA . HIS A 1 84 ? 24.378 0.856 11.696 1.00 31.59 84 HIS A CA 1
ATOM 659 C C . HIS A 1 84 ? 24.333 2.151 12.493 1.00 31.59 84 HIS A C 1
ATOM 661 O O . HIS A 1 84 ? 23.464 2.995 12.176 1.00 31.59 84 HIS A O 1
#

Radius of gyration: 12.23 Å; chains: 1; bounding box: 36×31×29 Å

Sequence (84 aa):
MVLIYRGFEGNRVFKWCRGDSDRVSVMFPAKPFYNRCISRVLDETRAGKSVLAWGDPEGLSRLGMALNERHIPTTPFGDGIAMH

pLDDT: mean 84.02, std 14.8, range [31.59, 96.19]